Protein AF-A0A961PLU8-F1 (afdb_monomer)

Radius of gyration: 18.34 Å; Cα contacts (8 Å, |Δi|>4): 38; chains: 1; bounding box: 64×20×42 Å

Secondary structure (DSSP, 8-state):
--HHHHHHHHHHHHHHHHHHHHHHHHHHHHTT--HHHHHHHHHHHHHHHHHHHHHHTS-----TT-HHHHHHHHHHHHHHHHHHHHHHHHHHHHHHHH-

Sequence (99 aa):
MTEIDRDRGRYLIGAGLSALLTILAFAAVALGLSRGVALGIIGVTAVAQVIVQLRCFLHIDFSRQKREDLQLILFSLLLLAIMAGGTLWILANLAQRMM

Nearest PDB structures (foldseek):
  3g67-assembly1_A  TM=5.880E-01  e=3.720E+00  Thermotoga maritima
  2m6b-assembly1_A  TM=4.167E-01  e=6.603E+00  Homo sapiens

Mean predicted aligned error: 9.22 Å

Structure (mmCIF, N/CA/C/O backbone):
data_AF-A0A961PLU8-F1
#
_entry.id   AF-A0A961PLU8-F1
#
loop_
_atom_site.group_PDB
_atom_site.id
_atom_site.type_symbol
_atom_site.label_atom_id
_atom_site.label_alt_id
_atom_site.label_comp_id
_atom_site.label_asym_id
_atom_site.label_entity_id
_atom_site.label_seq_id
_atom_site.pdbx_PDB_ins_code
_atom_site.Cartn_x
_atom_site.Cartn_y
_atom_site.Cartn_z
_atom_site.occupancy
_atom_site.B_iso_or_equiv
_atom_site.auth_seq_id
_atom_site.auth_comp_id
_atom_site.auth_asym_id
_atom_site.auth_atom_id
_atom_site.pdbx_PDB_model_num
ATOM 1 N N . MET A 1 1 ? -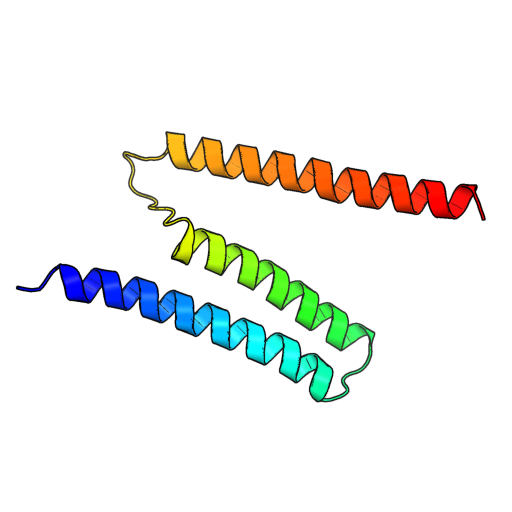36.741 -8.136 13.401 1.00 48.16 1 MET A N 1
ATOM 2 C CA . MET A 1 1 ? -36.064 -9.107 12.511 1.00 48.16 1 MET A CA 1
ATOM 3 C C . MET A 1 1 ? -35.367 -8.376 11.349 1.00 48.16 1 MET A C 1
ATOM 5 O O . MET A 1 1 ? -35.595 -8.744 10.210 1.00 48.16 1 MET A O 1
ATOM 9 N N . THR A 1 2 ? -34.581 -7.310 11.589 1.00 50.47 2 THR A N 1
ATOM 10 C CA . THR A 1 2 ? -34.046 -6.469 10.481 1.00 50.47 2 THR A CA 1
ATOM 11 C C . THR A 1 2 ? -32.696 -5.772 10.731 1.00 50.47 2 THR A C 1
ATOM 13 O O . THR A 1 2 ? -32.168 -5.179 9.796 1.00 50.47 2 THR A O 1
ATOM 16 N N . GLU A 1 3 ? -32.083 -5.836 11.921 1.00 51.53 3 GLU A N 1
ATOM 17 C CA . GLU A 1 3 ? -30.752 -5.217 12.125 1.00 51.53 3 GLU A CA 1
ATOM 18 C C . GLU A 1 3 ? -29.597 -6.078 11.579 1.00 51.53 3 GLU A C 1
ATOM 20 O O . GLU A 1 3 ? -28.669 -5.551 10.973 1.00 51.53 3 GLU A O 1
ATOM 25 N N . ILE A 1 4 ? -29.712 -7.410 11.660 1.00 54.09 4 ILE A N 1
ATOM 26 C CA . ILE A 1 4 ? -28.672 -8.367 11.229 1.00 54.09 4 ILE A CA 1
ATOM 27 C C . ILE A 1 4 ? -28.393 -8.289 9.709 1.00 54.09 4 ILE A C 1
ATOM 29 O O . ILE A 1 4 ? -27.252 -8.467 9.281 1.00 54.09 4 ILE A O 1
ATOM 33 N N . ASP A 1 5 ? -29.403 -8.002 8.878 1.00 52.12 5 ASP A N 1
ATOM 34 C CA . ASP A 1 5 ? -29.238 -7.902 7.417 1.00 52.12 5 ASP A CA 1
ATOM 35 C C . ASP A 1 5 ? -28.483 -6.637 6.982 1.00 52.12 5 ASP A C 1
ATOM 37 O O . ASP A 1 5 ? -27.754 -6.657 5.986 1.00 52.12 5 ASP A O 1
ATOM 41 N N . ARG A 1 6 ? -28.591 -5.541 7.745 1.00 54.56 6 ARG A N 1
ATOM 42 C CA . ARG A 1 6 ? -27.905 -4.279 7.423 1.00 54.56 6 ARG A CA 1
ATOM 43 C C . ARG A 1 6 ? -26.402 -4.366 7.689 1.00 54.56 6 ARG A C 1
ATOM 45 O O . ARG A 1 6 ? -25.615 -3.856 6.888 1.00 54.56 6 ARG A O 1
ATOM 52 N N . ASP A 1 7 ? -26.007 -5.065 8.751 1.00 54.88 7 ASP A N 1
ATOM 53 C CA . ASP A 1 7 ? -24.595 -5.302 9.058 1.00 54.88 7 ASP A CA 1
ATOM 54 C C . ASP A 1 7 ? -23.962 -6.271 8.056 1.00 54.88 7 ASP A C 1
ATOM 56 O O . ASP A 1 7 ? -22.914 -5.964 7.482 1.00 54.88 7 ASP A O 1
ATOM 60 N N . ARG A 1 8 ? -24.636 -7.386 7.735 1.00 53.69 8 ARG A N 1
ATOM 61 C CA . ARG A 1 8 ? -24.174 -8.344 6.711 1.00 53.69 8 ARG A CA 1
ATOM 62 C C . ARG A 1 8 ? -23.994 -7.692 5.342 1.00 53.69 8 ARG A C 1
ATOM 64 O O . ARG A 1 8 ? -23.007 -7.981 4.672 1.00 53.69 8 ARG A O 1
ATOM 71 N N . GLY A 1 9 ? -24.887 -6.779 4.955 1.00 57.53 9 GLY A N 1
ATOM 72 C CA . GLY A 1 9 ? -24.769 -6.016 3.711 1.00 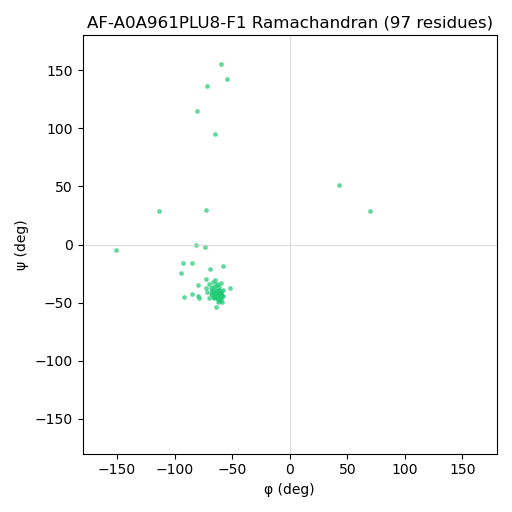57.53 9 GLY A CA 1
ATOM 73 C C . GLY A 1 9 ? -23.488 -5.179 3.638 1.00 57.53 9 GLY A C 1
ATOM 74 O O . GLY A 1 9 ? -22.796 -5.215 2.625 1.00 57.53 9 GLY A O 1
ATOM 75 N N . ARG A 1 10 ? -23.103 -4.487 4.721 1.00 60.66 10 ARG A N 1
ATOM 76 C CA . ARG A 1 10 ? -21.835 -3.730 4.778 1.00 60.66 10 ARG A CA 1
ATOM 77 C C . ARG A 1 10 ? -20.609 -4.640 4.679 1.00 60.66 10 ARG A C 1
ATOM 79 O O . ARG A 1 10 ? -19.673 -4.304 3.954 1.00 60.66 10 ARG A O 1
ATOM 86 N N . TYR A 1 11 ? -20.628 -5.786 5.359 1.00 59.19 11 TYR A N 1
ATOM 87 C CA . TYR A 1 11 ? -19.549 -6.776 5.272 1.00 59.19 11 TYR A CA 1
ATOM 88 C C . TYR A 1 11 ? -19.437 -7.395 3.871 1.00 59.19 11 TYR A C 1
ATOM 90 O O . TYR A 1 11 ? -18.335 -7.520 3.342 1.00 59.19 11 TYR A O 1
ATOM 98 N N . LEU A 1 12 ? -20.564 -7.729 3.236 1.00 65.50 12 LEU A N 1
ATOM 99 C CA . LEU A 1 12 ? -20.601 -8.283 1.879 1.00 65.50 12 LEU A CA 1
ATOM 100 C C . LEU A 1 12 ? -20.167 -7.260 0.824 1.00 65.50 12 LEU A C 1
ATOM 102 O O . LEU A 1 12 ? -19.457 -7.620 -0.111 1.00 65.50 12 LEU A O 1
ATOM 106 N N . ILE A 1 13 ? -20.529 -5.984 0.989 1.00 69.06 13 ILE A N 1
ATOM 107 C CA . ILE A 1 13 ? -20.085 -4.906 0.095 1.00 69.06 13 ILE A CA 1
ATOM 108 C C . ILE A 1 13 ? -18.572 -4.707 0.202 1.00 69.06 13 ILE A C 1
ATOM 110 O O . ILE A 1 13 ? -17.903 -4.615 -0.824 1.00 69.06 13 ILE A O 1
ATOM 114 N N . GLY A 1 14 ? -18.007 -4.670 1.412 1.00 68.25 14 GLY A N 1
ATOM 115 C CA . GLY A 1 14 ? -16.560 -4.516 1.564 1.00 68.25 14 GLY A CA 1
ATOM 116 C C . GLY A 1 14 ? -15.771 -5.754 1.115 1.00 68.25 14 GLY A C 1
ATOM 117 O O . GLY A 1 14 ? -14.713 -5.605 0.503 1.00 68.25 14 GLY A O 1
ATOM 118 N N . ALA A 1 15 ? -16.317 -6.961 1.305 1.00 69.81 15 ALA A N 1
ATOM 119 C CA . ALA A 1 15 ? -15.754 -8.189 0.742 1.00 69.81 15 ALA A CA 1
ATOM 120 C C . ALA A 1 15 ? -15.788 -8.179 -0.797 1.00 69.81 15 ALA A C 1
ATOM 122 O O . ALA A 1 15 ? -14.781 -8.482 -1.439 1.00 69.81 15 ALA A O 1
ATOM 123 N N . GLY A 1 16 ? -16.906 -7.758 -1.395 1.00 81.38 16 GLY A N 1
ATOM 124 C CA . GLY A 1 16 ? -17.036 -7.595 -2.843 1.00 81.38 16 GLY A CA 1
ATOM 125 C C . GLY A 1 16 ? -16.082 -6.539 -3.407 1.00 81.38 16 GLY A C 1
ATOM 126 O O . GLY A 1 16 ? -15.456 -6.765 -4.441 1.00 81.38 16 GLY A O 1
ATOM 127 N N . LEU A 1 17 ? -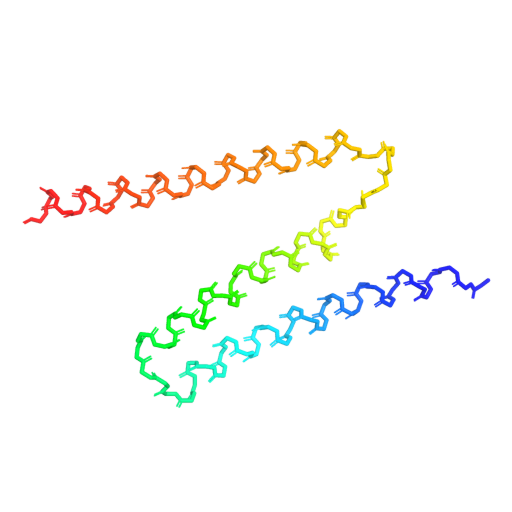15.903 -5.418 -2.704 1.00 77.25 17 LEU A N 1
ATOM 128 C CA . LEU A 1 17 ? -14.997 -4.345 -3.117 1.00 77.25 17 LEU A CA 1
ATOM 129 C C . LEU A 1 17 ? -13.523 -4.783 -3.063 1.00 77.25 17 LEU A C 1
ATOM 131 O O . LEU A 1 17 ? -12.764 -4.482 -3.981 1.00 77.25 17 LEU A O 1
ATOM 135 N N . SER A 1 18 ? -13.136 -5.544 -2.033 1.00 82.00 18 SER A N 1
ATOM 136 C CA . SER A 1 18 ? -11.796 -6.138 -1.907 1.00 82.00 18 SER A CA 1
ATOM 137 C C . SER A 1 18 ? -11.513 -7.176 -3.002 1.00 82.00 18 SER A C 1
ATOM 139 O O . SER A 1 18 ? -10.429 -7.192 -3.598 1.00 82.00 18 SER A O 1
ATOM 141 N N . ALA A 1 19 ? -12.502 -8.015 -3.326 1.00 84.12 19 ALA A N 1
ATOM 142 C CA . ALA A 1 19 ? -12.404 -8.958 -4.437 1.00 84.12 19 ALA A CA 1
ATOM 143 C C . ALA A 1 19 ? -12.255 -8.228 -5.782 1.00 84.12 19 ALA A C 1
ATOM 145 O O . ALA A 1 19 ? -11.385 -8.581 -6.578 1.00 84.12 19 ALA A O 1
ATOM 146 N N . LEU A 1 20 ? -13.038 -7.167 -6.009 1.00 85.88 20 LEU A N 1
ATOM 147 C CA . LEU A 1 20 ? -12.972 -6.366 -7.232 1.00 85.88 20 LEU A CA 1
ATOM 148 C C . LEU A 1 20 ? -11.606 -5.688 -7.405 1.00 85.88 20 LEU A C 1
ATOM 150 O O . LEU A 1 20 ? -11.033 -5.755 -8.491 1.00 85.88 20 LEU A O 1
ATOM 154 N N . LEU A 1 21 ? -11.058 -5.084 -6.345 1.00 82.69 21 LEU A N 1
ATOM 155 C CA . LEU A 1 21 ? -9.713 -4.496 -6.371 1.00 82.69 21 LEU A CA 1
ATOM 156 C C . LEU A 1 21 ? -8.648 -5.548 -6.691 1.00 82.69 21 LEU A C 1
ATOM 158 O O . LEU A 1 21 ? -7.763 -5.303 -7.506 1.00 82.69 21 LEU A O 1
ATOM 162 N N . THR A 1 22 ? -8.751 -6.738 -6.101 1.00 86.00 22 THR A N 1
ATOM 163 C CA . THR A 1 22 ? -7.805 -7.829 -6.374 1.00 86.00 22 THR A CA 1
ATOM 164 C C . THR A 1 22 ? -7.863 -8.240 -7.843 1.00 86.00 22 THR A C 1
ATOM 166 O O . THR A 1 22 ? -6.828 -8.331 -8.502 1.00 86.00 22 THR A O 1
ATOM 169 N N . ILE A 1 23 ? -9.069 -8.420 -8.387 1.00 86.94 23 ILE A N 1
ATOM 170 C CA . ILE A 1 23 ? -9.267 -8.747 -9.803 1.00 86.94 23 ILE A CA 1
ATOM 171 C C . ILE A 1 23 ? -8.693 -7.640 -10.692 1.00 86.94 23 ILE A C 1
ATOM 173 O O . ILE A 1 23 ? -8.023 -7.952 -11.672 1.00 86.94 23 ILE A O 1
ATOM 177 N N . LEU A 1 24 ? -8.886 -6.366 -10.341 1.00 83.69 24 LEU A N 1
ATOM 178 C CA . LEU A 1 24 ? -8.347 -5.237 -11.099 1.00 83.69 24 LEU A CA 1
ATOM 179 C C . LEU A 1 24 ? -6.810 -5.235 -11.115 1.00 83.69 24 LEU A C 1
ATOM 181 O O . LEU A 1 24 ? -6.214 -5.051 -12.177 1.00 83.69 24 LEU A O 1
ATOM 185 N N . ALA A 1 25 ? -6.167 -5.491 -9.970 1.00 82.94 25 ALA A N 1
ATOM 186 C CA . ALA A 1 25 ? -4.710 -5.603 -9.887 1.00 82.94 25 ALA A CA 1
ATOM 187 C C . ALA A 1 25 ? -4.175 -6.751 -10.759 1.00 82.94 25 ALA A C 1
ATOM 189 O O . ALA A 1 25 ? -3.217 -6.563 -11.510 1.00 82.94 25 ALA A O 1
ATOM 190 N N . PHE A 1 26 ? -4.811 -7.925 -10.700 1.00 84.25 26 PHE A N 1
ATOM 191 C CA . PHE A 1 26 ? -4.424 -9.077 -11.518 1.00 84.25 26 PHE A CA 1
ATOM 192 C C . PHE A 1 26 ? -4.689 -8.845 -13.007 1.00 84.25 26 PHE A C 1
ATOM 194 O O . PHE A 1 26 ? -3.842 -9.181 -13.833 1.00 84.25 26 PHE A O 1
ATOM 201 N N . ALA A 1 27 ? -5.815 -8.224 -13.360 1.00 83.62 27 ALA A N 1
ATOM 202 C CA . ALA A 1 27 ? -6.147 -7.880 -14.737 1.00 83.62 27 ALA A CA 1
ATOM 203 C C . ALA A 1 27 ? -5.130 -6.894 -15.330 1.00 83.62 27 ALA A C 1
ATOM 205 O O . ALA A 1 27 ? -4.690 -7.086 -16.460 1.00 83.62 27 ALA A O 1
ATOM 206 N N . ALA A 1 28 ? -4.689 -5.891 -14.564 1.00 81.56 28 ALA A N 1
ATOM 207 C CA . ALA A 1 28 ? -3.681 -4.930 -15.014 1.00 81.56 28 ALA A CA 1
ATOM 208 C C . ALA A 1 28 ? -2.341 -5.593 -15.385 1.00 81.56 28 ALA A C 1
ATOM 210 O O . ALA A 1 28 ? -1.669 -5.144 -16.314 1.00 81.56 28 ALA A O 1
ATOM 211 N N . VAL A 1 29 ? -1.968 -6.677 -14.698 1.00 81.25 29 VAL A N 1
ATOM 212 C CA . VAL A 1 29 ? -0.780 -7.479 -15.031 1.00 81.25 29 VAL A CA 1
ATOM 213 C C . VAL A 1 29 ? -1.059 -8.435 -16.191 1.00 81.25 29 VAL A C 1
ATOM 215 O O . VAL A 1 29 ? -0.251 -8.531 -17.113 1.00 81.25 29 VAL A O 1
ATOM 218 N N . ALA A 1 30 ? -2.204 -9.121 -16.175 1.00 80.69 30 ALA A N 1
ATOM 219 C CA . ALA A 1 30 ? -2.573 -10.117 -17.182 1.00 80.69 30 ALA A CA 1
ATOM 220 C C . ALA A 1 30 ? -2.766 -9.517 -18.585 1.00 80.69 30 ALA A C 1
ATOM 222 O O . ALA A 1 30 ? -2.488 -10.179 -19.580 1.00 80.69 30 ALA A O 1
ATOM 223 N N . LEU A 1 31 ? -3.193 -8.254 -18.670 1.00 78.88 31 LEU A N 1
ATOM 224 C CA . LEU A 1 31 ? -3.354 -7.515 -19.926 1.00 78.88 31 LEU A CA 1
ATOM 225 C C . LEU A 1 31 ? -2.019 -7.078 -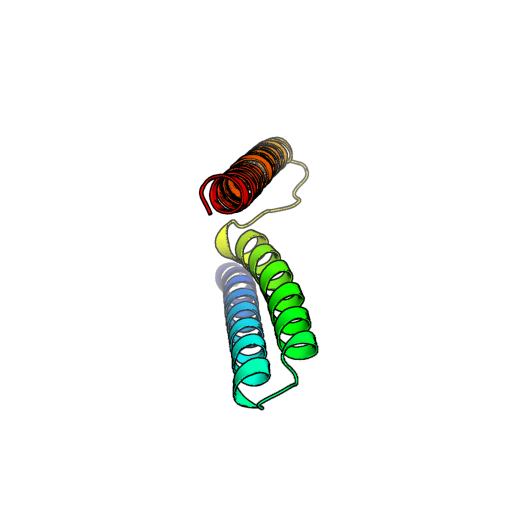20.562 1.00 78.88 31 LEU A C 1
ATOM 227 O O . LEU A 1 31 ? -2.028 -6.486 -21.638 1.00 78.88 31 LEU A O 1
ATOM 231 N N . GLY A 1 32 ? -0.873 -7.355 -19.927 1.00 72.25 32 GLY A N 1
ATOM 232 C CA . GLY A 1 32 ? 0.444 -7.104 -20.517 1.00 72.25 32 GLY A CA 1
ATOM 233 C C . GLY A 1 32 ? 0.798 -5.620 -20.661 1.00 72.25 32 GLY A C 1
ATOM 234 O O . GLY A 1 32 ? 1.541 -5.253 -21.572 1.00 72.25 32 GLY A O 1
ATOM 235 N N . LEU A 1 33 ? 0.267 -4.755 -19.787 1.00 74.81 33 LEU A N 1
ATOM 236 C CA . LEU A 1 33 ? 0.591 -3.326 -19.794 1.00 74.81 33 LEU A CA 1
ATOM 237 C C . LEU A 1 33 ? 2.094 -3.095 -19.577 1.00 74.81 33 LEU A C 1
ATOM 239 O O . LEU A 1 33 ? 2.798 -3.904 -18.969 1.00 74.81 33 LEU A O 1
ATOM 243 N N . SER A 1 34 ? 2.588 -1.948 -20.053 1.00 81.88 34 SER A N 1
ATOM 244 C CA . SER A 1 34 ? 3.989 -1.571 -19.871 1.00 81.88 34 SER A CA 1
ATOM 245 C C . SER A 1 34 ? 4.373 -1.596 -18.386 1.00 81.88 34 SER A C 1
ATOM 247 O O . SER A 1 34 ? 3.590 -1.217 -17.512 1.00 81.88 34 SER A O 1
ATOM 249 N N . ARG A 1 35 ? 5.603 -2.040 -18.093 1.00 79.31 35 ARG A N 1
ATOM 250 C CA . ARG A 1 35 ? 6.070 -2.318 -16.723 1.00 79.31 35 ARG A CA 1
ATOM 251 C C . ARG A 1 35 ? 5.849 -1.142 -15.764 1.00 79.31 35 ARG A C 1
ATOM 253 O O . ARG A 1 35 ? 5.472 -1.356 -14.619 1.00 79.31 35 ARG A O 1
ATOM 260 N N . GLY A 1 36 ? 6.032 0.092 -16.241 1.00 82.19 36 GLY A N 1
ATOM 261 C CA . GLY A 1 36 ? 5.797 1.304 -15.451 1.00 82.19 36 GLY A CA 1
ATOM 262 C C . GLY A 1 36 ? 4.320 1.548 -15.125 1.00 82.19 36 GLY A C 1
ATOM 263 O O . GLY A 1 36 ? 3.989 1.861 -13.984 1.00 82.19 36 GLY A O 1
ATOM 264 N N . VAL A 1 37 ? 3.422 1.352 -16.095 1.00 83.25 37 VAL A N 1
ATOM 265 C CA . VAL A 1 37 ? 1.978 1.553 -15.896 1.00 83.25 37 VAL A CA 1
ATOM 266 C C . VAL A 1 37 ? 1.394 0.448 -15.014 1.00 83.25 37 VAL A C 1
ATOM 268 O O . VAL A 1 37 ? 0.627 0.742 -14.099 1.00 83.25 37 VAL A O 1
ATOM 271 N N . ALA A 1 38 ? 1.811 -0.804 -15.219 1.00 84.50 38 ALA A N 1
ATOM 272 C CA . ALA A 1 38 ? 1.391 -1.928 -14.387 1.00 84.50 38 ALA A CA 1
ATOM 273 C C . ALA A 1 38 ? 1.795 -1.726 -12.915 1.00 84.50 38 ALA A C 1
ATOM 275 O O . ALA A 1 38 ? 0.955 -1.862 -12.029 1.00 84.50 38 ALA A O 1
ATOM 276 N N . LEU A 1 39 ? 3.043 -1.319 -12.645 1.00 85.25 39 LEU A N 1
ATOM 277 C CA . LEU A 1 39 ? 3.498 -1.015 -11.281 1.00 85.25 39 LEU A CA 1
ATOM 278 C C . LEU A 1 39 ? 2.707 0.135 -10.641 1.00 85.25 39 LEU A C 1
ATOM 280 O O . LEU A 1 39 ? 2.364 0.048 -9.463 1.00 85.25 39 LEU A O 1
ATOM 284 N N . GLY A 1 40 ? 2.374 1.177 -11.410 1.00 87.56 40 GLY A N 1
ATOM 285 C CA . GLY A 1 40 ? 1.536 2.278 -10.930 1.00 87.56 40 GLY A CA 1
ATOM 286 C C . GLY A 1 40 ? 0.135 1.813 -10.524 1.00 87.56 40 GLY A C 1
ATOM 287 O O . GLY A 1 40 ? -0.322 2.119 -9.423 1.00 87.56 40 GLY A O 1
ATOM 288 N N . ILE A 1 41 ? -0.522 1.015 -11.372 1.00 87.12 41 ILE A N 1
ATOM 289 C CA . ILE A 1 41 ? -1.859 0.475 -11.087 1.00 87.12 41 ILE A CA 1
ATOM 290 C C . ILE A 1 41 ? -1.823 -0.452 -9.870 1.00 87.12 41 ILE A C 1
ATOM 292 O O . ILE A 1 41 ? -2.669 -0.320 -8.984 1.00 87.12 41 ILE A O 1
ATOM 296 N N . ILE A 1 42 ? -0.837 -1.350 -9.782 1.00 88.31 42 ILE A N 1
ATOM 297 C CA . ILE A 1 42 ? -0.673 -2.243 -8.626 1.00 88.31 42 ILE A CA 1
ATOM 298 C C . ILE A 1 42 ? -0.463 -1.426 -7.352 1.00 88.31 42 ILE A C 1
ATOM 300 O O . ILE A 1 42 ? -1.100 -1.719 -6.346 1.00 88.31 42 ILE A O 1
ATOM 304 N N . GLY A 1 43 ? 0.370 -0.383 -7.390 1.00 87.56 43 GLY A N 1
ATOM 305 C CA . GLY A 1 43 ? 0.611 0.488 -6.240 1.00 87.56 43 GLY A CA 1
ATOM 306 C C . GLY A 1 43 ? -0.665 1.163 -5.735 1.00 87.56 43 GLY A C 1
ATOM 307 O O . GLY A 1 43 ? -0.981 1.078 -4.548 1.00 87.56 43 GLY A O 1
ATOM 308 N N . VAL A 1 44 ? -1.446 1.771 -6.635 1.00 88.62 44 VAL A N 1
ATOM 309 C CA . VAL A 1 44 ? -2.727 2.412 -6.279 1.00 88.62 44 VAL A CA 1
ATOM 310 C C . VAL A 1 44 ? -3.717 1.387 -5.730 1.00 88.62 44 VAL A C 1
ATOM 312 O O . VAL A 1 44 ? -4.345 1.614 -4.694 1.00 88.62 44 VAL A O 1
ATOM 315 N N . THR A 1 45 ? -3.824 0.236 -6.393 1.00 88.12 45 THR A N 1
ATOM 316 C CA . THR A 1 45 ? -4.751 -0.827 -5.997 1.00 88.12 45 THR A CA 1
ATOM 317 C C . THR A 1 45 ? -4.353 -1.437 -4.652 1.00 88.12 45 THR A C 1
ATOM 319 O O . THR A 1 45 ? -5.222 -1.703 -3.830 1.00 88.12 45 THR A O 1
ATOM 322 N N . ALA A 1 46 ? -3.055 -1.574 -4.368 1.00 86.56 46 ALA A N 1
ATOM 323 C CA . ALA A 1 46 ? -2.544 -2.059 -3.089 1.00 86.56 46 ALA A CA 1
ATOM 324 C C . ALA A 1 46 ? -2.873 -1.102 -1.934 1.00 86.56 46 ALA A C 1
ATOM 326 O O . ALA A 1 46 ? -3.350 -1.545 -0.890 1.00 86.56 46 ALA A O 1
ATOM 327 N N . VAL A 1 47 ? -2.687 0.210 -2.121 1.00 87.31 47 VAL A N 1
ATOM 328 C CA . VAL A 1 47 ? -3.064 1.208 -1.103 1.00 87.31 47 VAL A CA 1
ATOM 329 C C . VAL A 1 47 ? -4.572 1.182 -0.857 1.00 87.31 47 VAL A C 1
ATOM 331 O O . VAL A 1 47 ? -5.014 1.132 0.292 1.00 87.31 47 VAL A O 1
ATOM 334 N N . ALA A 1 48 ? -5.370 1.162 -1.925 1.00 86.88 48 ALA A N 1
ATOM 335 C CA . ALA A 1 48 ? -6.820 1.082 -1.810 1.00 86.88 48 ALA A CA 1
ATOM 336 C C . ALA A 1 48 ? -7.261 -0.216 -1.102 1.00 86.88 48 ALA A C 1
ATOM 338 O O . ALA A 1 48 ? -8.164 -0.181 -0.265 1.00 86.88 48 ALA A O 1
ATOM 339 N N . GLN A 1 49 ? -6.563 -1.329 -1.338 1.00 88.19 49 GLN A N 1
ATOM 340 C CA . GLN A 1 49 ? -6.835 -2.612 -0.696 1.00 88.19 49 GLN A CA 1
ATOM 341 C C . GLN A 1 49 ? -6.578 -2.570 0.813 1.00 88.19 49 GLN A C 1
ATOM 343 O O . GLN A 1 49 ? -7.409 -3.042 1.589 1.00 88.19 49 GLN A O 1
ATOM 348 N N . VAL A 1 50 ? -5.478 -1.946 1.248 1.00 85.00 50 VAL A N 1
ATOM 349 C CA . VAL A 1 50 ? -5.202 -1.727 2.678 1.00 85.00 50 VAL A CA 1
ATOM 350 C C . VAL A 1 50 ? -6.342 -0.938 3.327 1.00 85.00 50 VAL A C 1
ATOM 352 O O . VAL A 1 50 ? -6.833 -1.326 4.386 1.00 85.00 50 VAL A O 1
ATOM 355 N N . ILE A 1 51 ? -6.830 0.121 2.676 1.00 82.06 51 ILE A N 1
ATOM 356 C CA . ILE A 1 51 ? -7.940 0.937 3.194 1.00 82.06 51 ILE A CA 1
ATOM 357 C C . ILE A 1 51 ? -9.229 0.111 3.314 1.00 82.06 51 ILE A C 1
ATOM 359 O O . ILE A 1 51 ? -9.909 0.182 4.342 1.00 82.06 51 ILE A O 1
ATOM 363 N N . VAL A 1 52 ? -9.564 -0.687 2.295 1.00 82.50 52 VAL A N 1
ATOM 364 C CA . VAL A 1 52 ? -10.753 -1.554 2.313 1.00 82.50 52 VAL A CA 1
ATOM 365 C C . VAL A 1 52 ? -10.650 -2.593 3.427 1.00 82.50 52 VAL A C 1
ATOM 367 O O . VAL A 1 52 ? -11.619 -2.784 4.160 1.00 82.50 52 VAL A O 1
ATOM 370 N N . GLN A 1 53 ? -9.483 -3.208 3.622 1.00 80.69 53 GLN A N 1
ATOM 371 C CA . GLN A 1 53 ? -9.264 -4.197 4.679 1.00 80.69 53 GLN A CA 1
ATOM 372 C C . GLN A 1 53 ? -9.398 -3.568 6.077 1.00 80.69 53 GLN A C 1
ATOM 374 O O . GLN A 1 53 ? -10.095 -4.107 6.938 1.00 80.69 53 GLN A O 1
ATOM 379 N N . LEU A 1 54 ? -8.811 -2.384 6.288 1.00 75.50 54 LEU A N 1
ATOM 380 C CA . LEU A 1 54 ? -8.938 -1.634 7.543 1.00 75.50 54 LEU A CA 1
ATOM 381 C C . LEU A 1 54 ? -10.391 -1.206 7.820 1.00 75.50 54 LEU A C 1
ATOM 383 O O . LEU A 1 54 ? -10.831 -1.188 8.966 1.00 75.50 54 LEU A O 1
ATOM 387 N N . ARG A 1 55 ? -11.175 -0.880 6.789 1.00 71.25 55 ARG A N 1
ATOM 388 C CA . ARG A 1 55 ? -12.590 -0.508 6.956 1.00 71.25 55 ARG A CA 1
ATOM 389 C C . ARG A 1 55 ? -13.512 -1.709 7.153 1.00 71.25 55 ARG A C 1
ATOM 391 O O . ARG A 1 55 ? -14.380 -1.657 8.018 1.00 71.25 55 ARG A O 1
ATOM 398 N N . CYS A 1 56 ? -13.359 -2.750 6.340 1.00 68.38 56 CYS A N 1
ATOM 399 C CA . CYS A 1 56 ? -14.291 -3.872 6.276 1.00 68.38 56 CYS A CA 1
ATOM 400 C C . CYS A 1 56 ? -13.997 -4.946 7.329 1.00 68.38 56 CYS A C 1
ATOM 402 O O . CYS A 1 56 ? -14.928 -5.459 7.946 1.00 68.38 56 CYS A O 1
ATOM 404 N N . PHE A 1 57 ? -12.721 -5.284 7.540 1.00 67.19 57 PHE A N 1
ATOM 405 C CA . PHE A 1 57 ? -12.318 -6.338 8.476 1.00 67.19 57 PHE A CA 1
ATOM 406 C C . PHE A 1 57 ? -12.038 -5.792 9.872 1.00 67.19 57 PHE A C 1
ATOM 408 O O . PHE A 1 57 ? -12.517 -6.357 10.849 1.00 67.19 57 PHE A O 1
ATOM 415 N N . LEU A 1 58 ? -11.307 -4.677 9.971 1.00 67.50 58 LEU A N 1
ATOM 416 C CA . LEU A 1 58 ? -10.972 -4.080 11.270 1.00 67.50 58 LEU A CA 1
ATOM 417 C C . LEU A 1 58 ? -12.108 -3.210 11.843 1.00 67.50 58 LEU A C 1
ATOM 419 O O . LEU A 1 58 ? -11.976 -2.674 12.936 1.00 67.50 58 LEU A O 1
ATOM 423 N N . HIS A 1 59 ? -13.224 -3.090 11.113 1.00 63.66 59 HIS A N 1
ATOM 424 C CA . HIS A 1 59 ? -14.459 -2.412 11.519 1.00 63.66 59 HIS A CA 1
ATOM 425 C C . HIS A 1 59 ? -14.211 -1.075 12.236 1.00 63.66 59 HIS A C 1
ATOM 427 O O . HIS A 1 59 ? -14.717 -0.823 13.328 1.00 63.66 59 HIS A O 1
ATOM 433 N N . ILE A 1 60 ? -13.399 -0.204 11.621 1.00 58.16 60 ILE A N 1
ATOM 434 C CA . ILE A 1 60 ? -13.183 1.154 12.129 1.00 58.16 60 ILE A CA 1
ATOM 435 C C . ILE A 1 60 ? -14.508 1.926 12.049 1.00 58.16 60 ILE A C 1
ATOM 437 O O . ILE A 1 60 ? -14.865 2.514 11.016 1.00 58.16 60 ILE A O 1
ATOM 441 N N . ASP A 1 61 ? -15.227 1.932 13.166 1.00 59.34 61 ASP A N 1
ATOM 442 C CA . ASP A 1 61 ? -16.370 2.796 13.403 1.00 59.34 61 ASP A CA 1
ATOM 443 C C . ASP A 1 61 ? -15.865 4.177 13.816 1.00 59.34 61 ASP A C 1
ATOM 445 O O . ASP A 1 61 ? -15.317 4.372 14.898 1.00 59.34 61 ASP A O 1
ATOM 449 N N . PHE A 1 62 ? -16.121 5.182 12.976 1.00 55.22 62 PHE A N 1
ATOM 450 C CA . PHE A 1 62 ? -15.891 6.602 13.288 1.00 55.22 62 PHE A CA 1
ATOM 451 C C . PHE A 1 62 ? -16.920 7.148 14.298 1.00 55.22 62 PHE A C 1
ATOM 453 O O . PHE A 1 62 ? -17.270 8.331 14.279 1.00 55.22 62 PHE A O 1
ATOM 460 N N . SER A 1 63 ? -17.438 6.292 15.178 1.00 51.84 63 SER A N 1
ATOM 461 C CA . SER A 1 63 ? -18.343 6.719 16.233 1.00 51.84 63 SER A CA 1
ATOM 462 C C . SER A 1 63 ? -17.554 7.490 17.287 1.00 51.84 63 SER A C 1
ATOM 464 O O . SER A 1 63 ? -16.453 7.104 17.682 1.00 51.84 63 SER A O 1
ATOM 466 N N . ARG A 1 64 ? -18.116 8.610 17.750 1.00 54.03 64 ARG A N 1
ATOM 467 C CA . ARG A 1 64 ? -17.451 9.579 18.641 1.00 54.03 64 ARG A CA 1
ATOM 468 C C . ARG A 1 64 ? -16.972 8.953 19.963 1.00 54.03 64 ARG A C 1
ATOM 470 O O . ARG A 1 64 ? -16.096 9.527 20.595 1.00 54.03 64 ARG A O 1
ATOM 477 N N . GLN A 1 65 ? -17.511 7.787 20.321 1.00 58.62 65 GLN A N 1
ATOM 478 C CA . GLN A 1 65 ? -17.200 7.010 21.521 1.00 58.62 65 GLN A CA 1
ATOM 479 C C . GLN A 1 65 ? -15.976 6.078 21.378 1.00 58.62 65 GLN A C 1
ATOM 481 O O . GLN A 1 65 ? -15.435 5.667 22.393 1.00 58.62 65 GLN A O 1
ATOM 486 N N . LYS A 1 66 ? -15.498 5.779 20.156 1.00 61.44 66 LYS A N 1
ATOM 487 C CA . LYS A 1 66 ? -14.353 4.871 19.892 1.00 61.44 66 LYS A CA 1
ATOM 488 C C . LYS A 1 66 ? -13.120 5.581 19.311 1.00 61.44 66 LYS A C 1
ATOM 490 O O . LYS A 1 66 ? -12.350 5.017 18.536 1.00 61.44 66 LYS A O 1
ATOM 495 N N . ARG A 1 67 ? -12.937 6.867 19.629 1.00 69.44 67 ARG A N 1
ATOM 496 C CA . ARG A 1 67 ? -11.806 7.657 19.104 1.00 69.44 67 ARG A CA 1
ATOM 497 C C . ARG A 1 67 ? -10.454 7.175 19.628 1.00 69.44 67 ARG A C 1
ATOM 499 O O . ARG A 1 67 ? -9.480 7.252 18.888 1.00 69.44 67 ARG A O 1
ATOM 506 N N . GLU A 1 68 ? -10.416 6.663 20.854 1.00 74.50 68 GLU A N 1
ATOM 507 C CA . GLU A 1 68 ? -9.209 6.113 21.479 1.00 74.50 68 GLU A CA 1
ATOM 508 C C . GLU A 1 68 ? -8.739 4.843 20.751 1.00 74.50 68 GLU A C 1
ATOM 510 O O . GLU A 1 68 ? -7.579 4.765 20.351 1.00 74.50 68 GLU A O 1
ATOM 515 N N . ASP A 1 69 ? -9.653 3.917 20.437 1.00 79.25 69 ASP A N 1
ATOM 516 C CA . ASP A 1 69 ? -9.347 2.729 19.623 1.00 79.25 69 ASP A CA 1
ATOM 517 C C . ASP A 1 69 ? -8.824 3.108 18.230 1.00 79.25 69 ASP A C 1
ATOM 519 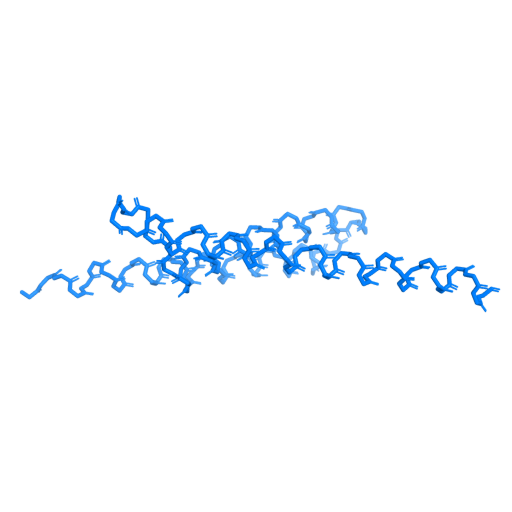O O . ASP A 1 69 ? -7.849 2.538 17.736 1.00 79.25 69 ASP A O 1
ATOM 523 N N . LEU A 1 70 ? -9.433 4.115 17.594 1.00 79.62 70 LEU A N 1
ATOM 524 C CA . LEU A 1 70 ? -8.976 4.612 16.295 1.00 79.62 70 LEU A CA 1
ATOM 525 C C . LEU A 1 70 ? -7.556 5.196 16.370 1.00 79.62 70 LEU A C 1
ATOM 527 O O . LEU A 1 70 ? -6.760 4.978 15.456 1.00 79.62 70 LEU A O 1
ATOM 531 N N . GLN A 1 71 ? -7.232 5.927 17.440 1.00 82.12 71 GLN A N 1
ATOM 532 C CA . GLN A 1 71 ? -5.888 6.465 17.662 1.00 82.12 71 GLN A CA 1
ATOM 533 C C . GLN A 1 71 ? -4.859 5.353 17.873 1.00 82.12 71 GLN A C 1
ATOM 535 O O . GLN A 1 71 ? -3.777 5.428 17.292 1.00 82.12 71 GLN A O 1
ATOM 540 N N . LEU A 1 72 ? -5.202 4.309 18.633 1.00 86.62 72 LEU A N 1
ATOM 541 C CA . LEU A 1 72 ? -4.340 3.141 18.827 1.00 86.62 72 LEU A CA 1
ATOM 542 C C . LEU A 1 72 ? -4.054 2.433 17.499 1.00 86.62 72 LEU A C 1
ATOM 544 O O . LEU A 1 72 ? -2.894 2.186 17.175 1.00 86.62 72 LEU A O 1
ATOM 548 N N . ILE A 1 73 ? -5.085 2.184 16.687 1.00 83.62 73 ILE A N 1
ATOM 549 C CA . ILE A 1 73 ? -4.928 1.548 15.370 1.00 83.62 73 ILE A CA 1
ATOM 550 C C . ILE A 1 73 ? -4.065 2.410 14.441 1.00 83.62 73 ILE A C 1
ATOM 552 O O . ILE A 1 73 ? -3.170 1.890 13.77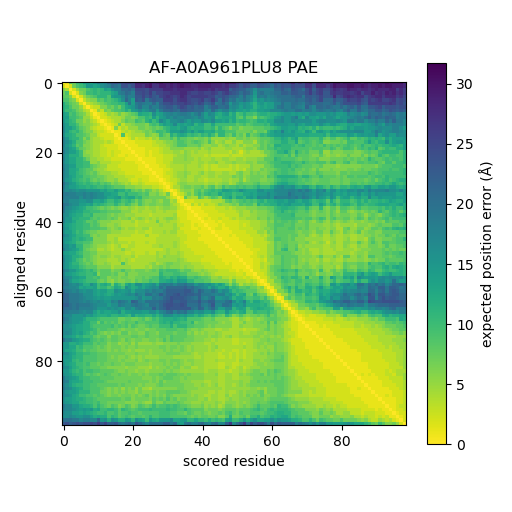2 1.00 83.62 73 ILE A O 1
ATOM 556 N N . LEU A 1 74 ? -4.307 3.725 14.398 1.00 83.56 74 LEU A N 1
ATOM 557 C CA . LEU A 1 74 ? -3.522 4.639 13.567 1.00 83.56 74 LEU A CA 1
ATOM 558 C C . LEU A 1 74 ? -2.054 4.668 14.008 1.00 83.56 74 LEU A C 1
ATOM 560 O O . LEU A 1 74 ? -1.159 4.666 13.163 1.00 83.56 74 LEU A O 1
ATOM 564 N N . PHE A 1 75 ? -1.806 4.651 15.317 1.00 88.81 75 PHE A N 1
ATOM 565 C CA . PHE A 1 75 ? -0.462 4.582 15.873 1.00 88.81 75 PHE A CA 1
ATOM 566 C C . PHE A 1 75 ? 0.234 3.263 15.513 1.00 88.81 75 PHE A C 1
ATOM 568 O O . PHE A 1 75 ? 1.370 3.282 15.042 1.00 88.81 75 PHE A O 1
ATOM 575 N N . SER A 1 76 ? -0.450 2.123 15.632 1.00 89.62 76 SER A N 1
ATOM 576 C CA . SER A 1 76 ? 0.087 0.829 15.196 1.00 89.62 76 SER A CA 1
ATOM 577 C C . SER A 1 76 ? 0.392 0.798 13.696 1.00 89.62 76 SER A C 1
ATOM 579 O O . SER A 1 76 ? 1.435 0.281 13.299 1.00 89.62 76 SER A O 1
ATOM 581 N N . LEU A 1 77 ? -0.472 1.380 12.857 1.00 87.44 77 LEU A N 1
ATOM 582 C CA . LEU A 1 77 ? -0.246 1.466 11.411 1.00 87.44 77 LEU A CA 1
ATOM 583 C C . LEU A 1 77 ? 0.967 2.347 11.079 1.00 87.44 77 LEU A C 1
ATOM 585 O O . LEU A 1 77 ? 1.761 1.996 10.208 1.00 87.44 77 LEU A O 1
ATOM 589 N N . LEU A 1 78 ? 1.133 3.465 11.792 1.00 90.38 78 LEU A N 1
ATOM 590 C CA . LEU A 1 78 ? 2.301 4.334 11.663 1.00 90.38 78 LEU A CA 1
ATOM 591 C C . LEU A 1 78 ? 3.588 3.588 12.033 1.00 90.38 78 LEU A C 1
ATOM 593 O O . LEU A 1 78 ? 4.554 3.630 11.272 1.00 90.38 78 LEU A O 1
ATOM 597 N N . LEU A 1 79 ? 3.594 2.874 13.163 1.00 94.81 79 LEU A N 1
ATOM 598 C CA . LEU A 1 79 ? 4.736 2.051 13.563 1.00 94.81 79 LEU A CA 1
ATOM 599 C C . LEU A 1 79 ? 5.049 0.987 12.509 1.00 94.81 79 LEU A C 1
ATOM 601 O O . LEU A 1 79 ? 6.207 0.838 12.128 1.00 94.81 79 LEU A O 1
ATOM 605 N N . LEU A 1 80 ? 4.031 0.301 11.985 1.00 92.38 80 LEU A N 1
ATOM 606 C CA . LEU A 1 80 ? 4.201 -0.697 10.930 1.00 92.38 80 LEU A CA 1
ATOM 607 C C . LEU A 1 80 ? 4.807 -0.084 9.658 1.00 92.38 80 LEU A C 1
ATOM 609 O O . LEU A 1 80 ? 5.711 -0.678 9.074 1.00 92.38 80 LEU A O 1
ATOM 613 N N . ALA A 1 81 ? 4.355 1.104 9.250 1.00 90.19 81 ALA A N 1
ATOM 614 C CA . ALA A 1 81 ? 4.881 1.804 8.080 1.00 90.19 81 ALA A CA 1
ATOM 615 C C . ALA A 1 81 ? 6.355 2.199 8.259 1.00 90.19 81 ALA A C 1
ATOM 617 O O . ALA A 1 81 ? 7.161 1.984 7.351 1.00 90.19 81 ALA A O 1
ATOM 618 N N . ILE A 1 82 ? 6.721 2.723 9.434 1.00 95.44 82 ILE A N 1
ATOM 619 C CA . ILE A 1 82 ? 8.108 3.087 9.754 1.00 95.44 82 ILE A CA 1
ATOM 620 C C . ILE A 1 82 ? 8.987 1.838 9.824 1.00 95.44 82 ILE A C 1
ATOM 622 O O . ILE A 1 82 ? 10.076 1.836 9.257 1.00 95.44 82 ILE A O 1
ATOM 626 N N . MET A 1 83 ? 8.528 0.770 10.480 1.00 96.69 83 MET A N 1
ATOM 627 C CA . MET A 1 83 ? 9.289 -0.474 10.587 1.00 96.69 83 MET A CA 1
ATOM 628 C C . MET A 1 83 ? 9.485 -1.126 9.220 1.00 96.69 83 MET A C 1
ATOM 630 O O . MET A 1 83 ? 10.620 -1.355 8.825 1.00 96.69 83 MET A O 1
ATOM 634 N N . ALA A 1 84 ? 8.413 -1.371 8.463 1.00 93.88 84 ALA A N 1
ATOM 635 C CA . ALA A 1 84 ? 8.507 -2.022 7.158 1.00 93.88 84 ALA A CA 1
ATOM 636 C C . ALA A 1 84 ? 9.286 -1.170 6.143 1.00 93.88 84 ALA A C 1
ATOM 638 O O . ALA A 1 84 ? 10.169 -1.683 5.453 1.00 93.88 84 ALA A O 1
ATOM 639 N N . GLY A 1 85 ? 9.002 0.135 6.082 1.00 93.94 85 GLY A N 1
ATOM 640 C CA . GLY A 1 85 ? 9.714 1.068 5.211 1.00 93.94 85 GLY A CA 1
ATOM 641 C C . GLY A 1 85 ? 11.187 1.209 5.594 1.00 93.94 85 GLY A C 1
ATOM 642 O O . GLY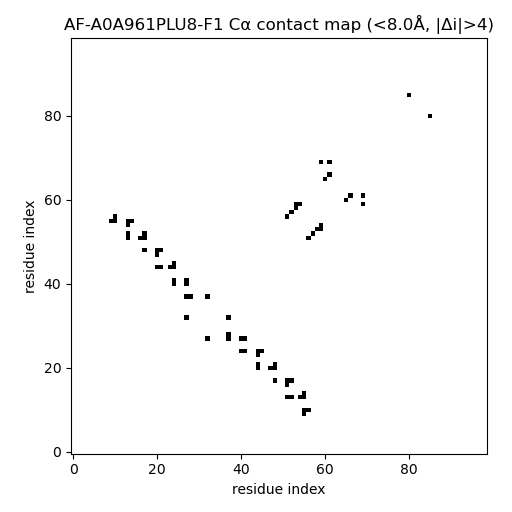 A 1 85 ? 12.057 1.143 4.728 1.00 93.94 85 GLY A O 1
ATOM 643 N N . GLY A 1 86 ? 11.480 1.327 6.891 1.00 94.94 86 GLY A N 1
ATOM 644 C CA . GLY A 1 86 ? 12.840 1.387 7.421 1.00 94.94 86 GLY A CA 1
ATOM 645 C C . GLY A 1 86 ? 13.625 0.106 7.154 1.00 94.94 86 GLY A C 1
ATOM 646 O O . GLY A 1 86 ? 14.763 0.174 6.697 1.00 94.94 86 GLY A 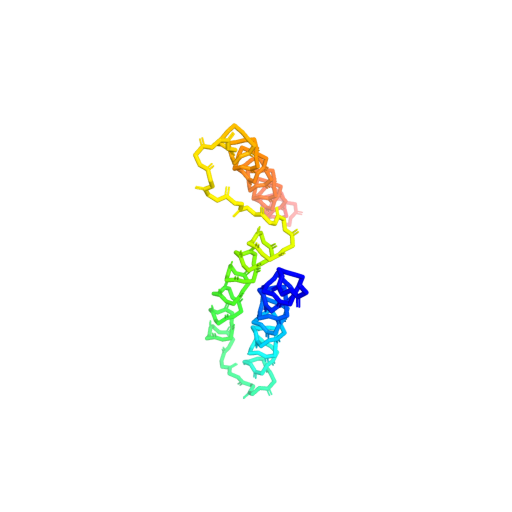O 1
ATOM 647 N N . THR A 1 87 ? 13.016 -1.066 7.352 1.00 96.19 87 THR A N 1
ATOM 648 C CA . THR A 1 87 ? 13.630 -2.356 7.017 1.00 96.19 87 THR A CA 1
ATOM 649 C C . THR A 1 87 ? 13.943 -2.440 5.527 1.00 96.19 87 THR A C 1
ATOM 651 O O . THR A 1 87 ? 15.075 -2.763 5.172 1.00 96.19 87 THR A O 1
ATOM 654 N N . LEU A 1 88 ? 12.991 -2.096 4.653 1.00 94.62 88 LEU A N 1
ATOM 655 C CA . LEU A 1 88 ? 13.211 -2.125 3.206 1.00 94.62 88 LEU A CA 1
ATOM 656 C C . LEU A 1 88 ? 14.338 -1.168 2.787 1.00 94.62 88 LEU A C 1
ATOM 658 O O . LEU A 1 88 ? 15.198 -1.543 1.992 1.00 94.62 88 LEU A O 1
ATOM 662 N N . TRP A 1 89 ? 14.377 0.035 3.369 1.00 95.94 89 TRP A N 1
ATOM 663 C CA . TRP A 1 89 ? 15.432 1.020 3.132 1.00 95.94 89 TRP A CA 1
ATOM 664 C C . TRP A 1 89 ? 16.810 0.517 3.572 1.00 95.94 89 TRP A C 1
ATOM 666 O O . TRP A 1 89 ? 17.776 0.590 2.811 1.00 95.94 89 TRP A O 1
ATOM 676 N N . ILE A 1 90 ? 16.909 -0.012 4.795 1.00 95.56 90 ILE A N 1
ATOM 677 C CA . ILE A 1 90 ? 18.166 -0.526 5.351 1.00 95.56 90 ILE A CA 1
ATOM 678 C C . ILE A 1 90 ? 18.675 -1.692 4.505 1.00 95.56 90 ILE A C 1
ATOM 680 O O . ILE A 1 90 ? 19.855 -1.699 4.152 1.00 95.56 90 ILE A O 1
ATOM 684 N N . LEU A 1 91 ? 17.804 -2.640 4.140 1.00 95.44 91 LEU A N 1
ATOM 685 C CA . LEU A 1 91 ? 18.176 -3.780 3.300 1.00 95.44 91 LEU A CA 1
ATOM 686 C C . LEU A 1 91 ? 18.618 -3.335 1.905 1.00 95.44 91 LEU A C 1
ATOM 688 O O . LEU A 1 91 ? 19.622 -3.840 1.412 1.00 95.44 91 LEU A O 1
ATOM 692 N N . ALA A 1 92 ? 17.925 -2.376 1.286 1.00 93.12 92 ALA A N 1
ATOM 693 C CA . ALA A 1 92 ? 18.319 -1.844 -0.016 1.00 93.12 92 ALA A CA 1
ATOM 694 C C . ALA A 1 92 ? 19.698 -1.166 0.043 1.00 93.12 92 ALA A C 1
ATOM 696 O O . ALA A 1 92 ? 20.569 -1.464 -0.773 1.00 93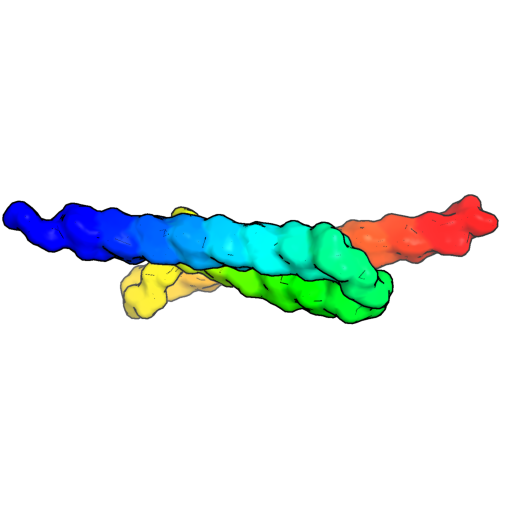.12 92 ALA A O 1
ATOM 697 N N . ASN A 1 93 ? 19.937 -0.316 1.046 1.00 94.88 93 ASN A N 1
ATOM 698 C CA . ASN A 1 93 ? 21.231 0.342 1.235 1.00 94.88 93 ASN A CA 1
ATOM 699 C C . ASN A 1 93 ? 22.351 -0.660 1.570 1.00 94.88 93 ASN A C 1
ATOM 701 O O . ASN A 1 93 ? 23.478 -0.489 1.116 1.00 94.88 93 ASN A O 1
ATOM 705 N N . LEU A 1 94 ? 22.064 -1.706 2.348 1.00 95.19 94 LEU A N 1
ATOM 706 C CA . LEU A 1 94 ? 23.030 -2.764 2.647 1.00 95.19 94 LEU A CA 1
ATOM 707 C C . LEU A 1 94 ? 23.357 -3.591 1.398 1.00 95.19 94 LEU A C 1
ATOM 709 O O . LEU A 1 94 ? 24.531 -3.839 1.138 1.00 95.19 94 LEU A O 1
ATOM 713 N N . ALA A 1 95 ? 22.354 -3.943 0.590 1.00 93.88 95 ALA A N 1
ATOM 714 C CA . ALA A 1 95 ? 22.548 -4.652 -0.673 1.00 93.88 95 ALA A CA 1
ATOM 715 C C . ALA A 1 95 ? 23.425 -3.854 -1.650 1.00 93.88 95 ALA A C 1
ATOM 717 O O . ALA A 1 95 ? 24.307 -4.427 -2.276 1.00 93.88 95 ALA A O 1
ATOM 718 N N . GLN A 1 96 ? 23.247 -2.531 -1.732 1.00 93.12 96 GLN A N 1
ATOM 719 C CA . GLN A 1 96 ? 24.105 -1.667 -2.554 1.00 93.12 96 GLN A CA 1
ATOM 720 C C . GLN A 1 96 ? 25.540 -1.516 -2.030 1.00 93.12 96 GLN A C 1
ATOM 722 O O . GLN A 1 96 ? 26.403 -1.095 -2.788 1.00 93.12 96 GLN A O 1
ATOM 727 N N . ARG A 1 97 ? 25.789 -1.784 -0.743 1.00 92.31 97 ARG A N 1
ATOM 728 C CA . ARG A 1 97 ? 27.124 -1.677 -0.125 1.00 92.31 97 ARG A CA 1
ATOM 729 C C . ARG A 1 97 ? 27.890 -2.997 -0.102 1.00 92.31 97 ARG A C 1
ATOM 731 O O . ARG A 1 97 ? 29.105 -2.971 0.053 1.00 92.31 97 ARG A O 1
ATOM 738 N N . MET A 1 98 ? 27.180 -4.126 -0.134 1.00 88.62 98 MET A N 1
ATOM 739 C CA . MET A 1 98 ? 27.771 -5.470 -0.150 1.00 88.62 98 MET A CA 1
ATOM 740 C C . MET A 1 98 ? 27.976 -6.029 -1.564 1.00 88.62 98 MET A C 1
ATOM 742 O O . MET A 1 98 ? 28.691 -7.018 -1.704 1.00 88.62 98 MET A O 1
ATOM 746 N N . MET A 1 99 ? 27.341 -5.433 -2.577 1.00 71.56 99 MET A N 1
ATOM 747 C CA . MET A 1 99 ? 27.693 -5.627 -3.989 1.00 71.56 99 MET A CA 1
ATOM 748 C C . MET A 1 99 ? 28.754 -4.617 -4.409 1.00 71.56 99 MET A C 1
ATOM 750 O O . MET A 1 99 ? 29.603 -4.998 -5.241 1.00 71.56 99 MET A O 1
#

pLDDT: mean 78.81, std 13.52, range [48.16, 96.69]

Foldseek 3Di:
DPPVVVLVVLLVVLVVVLVVLVVQLVVLVVVPDDPVVSVVSNVVSVVVNVVSCCCNVVVPDPPPVCVVVVVVVVVVVVVVCCVVVVVVVVVVVVVVVVD

Solvent-accessible surface area (backbone atoms only — not comparable to full-atom values): 5526 Å² total; per-residue (Å²): 145,67,68,71,61,59,56,51,48,52,46,52,51,35,52,51,50,47,51,50,45,51,50,50,39,50,47,44,55,73,71,64,50,57,73,70,59,30,52,51,50,40,52,55,39,50,55,53,43,54,53,43,45,47,46,48,74,65,56,68,58,91,47,89,88,40,53,67,60,52,50,53,53,52,49,53,52,50,51,49,51,52,51,54,52,47,49,53,50,51,50,52,57,48,54,69,70,77,105